Protein AF-A0A6A4C588-F1 (afdb_monomer_lite)

Structure (mmCIF, N/CA/C/O backbone):
data_AF-A0A6A4C588-F1
#
_entry.id   AF-A0A6A4C588-F1
#
loop_
_atom_site.group_PDB
_atom_site.id
_atom_site.type_symbol
_atom_site.label_atom_id
_atom_site.label_alt_id
_atom_site.label_comp_id
_atom_site.label_asym_id
_atom_site.label_entity_id
_atom_site.label_seq_id
_atom_site.pdbx_PDB_ins_code
_atom_site.Cartn_x
_atom_site.Cartn_y
_atom_site.Cartn_z
_atom_site.occupan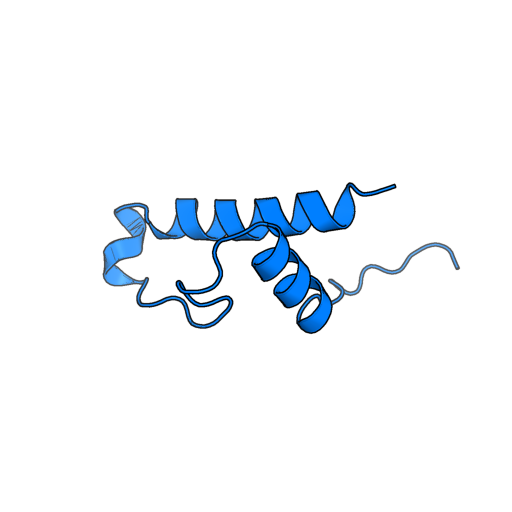cy
_atom_site.B_iso_or_equiv
_atom_site.auth_seq_id
_atom_site.auth_comp_id
_atom_site.auth_asym_id
_atom_site.auth_atom_id
_atom_site.pdbx_PDB_model_num
ATOM 1 N N . MET A 1 1 ? 20.535 0.213 -4.200 1.00 49.03 1 MET A N 1
ATOM 2 C CA . MET A 1 1 ? 19.555 0.916 -5.059 1.00 49.03 1 MET A CA 1
ATOM 3 C C . MET A 1 1 ? 18.163 0.321 -4.835 1.00 49.03 1 MET A C 1
ATOM 5 O O . MET A 1 1 ? 17.642 -0.357 -5.706 1.00 49.03 1 MET A O 1
ATOM 9 N N . THR A 1 2 ? 17.586 0.512 -3.644 1.00 59.03 2 THR A N 1
ATOM 10 C CA . THR A 1 2 ? 16.293 -0.091 -3.246 1.00 59.03 2 THR A CA 1
ATOM 11 C C . THR A 1 2 ? 15.371 0.875 -2.490 1.00 59.03 2 THR A C 1
ATOM 13 O O . THR A 1 2 ? 14.295 0.445 -2.085 1.00 59.03 2 THR A O 1
ATOM 16 N N . SER A 1 3 ? 15.745 2.156 -2.296 1.00 82.81 3 SER A N 1
ATOM 17 C CA . SER A 1 3 ? 14.983 3.049 -1.400 1.00 82.81 3 SER A CA 1
ATOM 18 C C . SER A 1 3 ? 13.554 3.266 -1.890 1.00 82.81 3 SER A C 1
ATOM 20 O O . SER A 1 3 ? 12.645 3.018 -1.123 1.00 82.81 3 SER A O 1
ATOM 22 N N . THR A 1 4 ? 13.325 3.553 -3.177 1.00 92.44 4 THR A N 1
ATOM 23 C CA . THR A 1 4 ? 11.979 3.882 -3.682 1.00 92.44 4 THR A CA 1
ATOM 24 C C . THR A 1 4 ? 10.924 2.824 -3.359 1.00 92.44 4 THR A C 1
ATOM 26 O O . THR A 1 4 ? 9.834 3.163 -2.916 1.00 92.44 4 THR A O 1
ATOM 29 N N . LEU A 1 5 ? 11.229 1.537 -3.543 1.00 95.12 5 LEU A N 1
ATOM 30 C CA . LEU A 1 5 ? 10.256 0.479 -3.261 1.00 95.12 5 LEU A CA 1
ATOM 31 C C . LEU A 1 5 ? 10.007 0.325 -1.753 1.00 95.12 5 LEU A C 1
ATOM 33 O O . LEU A 1 5 ? 8.866 0.159 -1.333 1.00 95.12 5 LEU A O 1
ATOM 37 N N . ALA A 1 6 ? 11.064 0.433 -0.943 1.00 95.69 6 ALA A N 1
ATOM 38 C CA . ALA A 1 6 ? 10.944 0.410 0.511 1.00 95.69 6 ALA A CA 1
ATOM 39 C C . ALA A 1 6 ? 10.173 1.633 1.043 1.00 95.69 6 ALA A C 1
ATOM 41 O O . ALA A 1 6 ? 9.328 1.481 1.922 1.00 95.69 6 ALA A O 1
ATOM 42 N N . ASP A 1 7 ? 10.412 2.815 0.475 1.00 97.00 7 ASP A N 1
ATOM 43 C CA . ASP A 1 7 ? 9.754 4.074 0.825 1.00 97.00 7 ASP A CA 1
ATOM 44 C C . ASP A 1 7 ? 8.256 4.004 0.496 1.00 97.00 7 ASP A C 1
ATOM 46 O O . ASP A 1 7 ? 7.421 4.300 1.348 1.00 97.00 7 ASP A O 1
ATOM 50 N N . LEU A 1 8 ? 7.896 3.508 -0.695 1.00 96.81 8 LEU A N 1
ATOM 51 C CA . LEU A 1 8 ? 6.498 3.305 -1.089 1.00 96.81 8 LEU A CA 1
ATOM 52 C C . LEU A 1 8 ? 5.794 2.260 -0.212 1.00 96.81 8 LEU A C 1
ATOM 54 O O . LEU A 1 8 ? 4.664 2.482 0.222 1.00 96.81 8 LEU A O 1
ATOM 58 N N . ARG A 1 9 ? 6.460 1.145 0.112 1.00 97.62 9 ARG A N 1
ATOM 59 C CA . ARG A 1 9 ? 5.922 0.142 1.044 1.00 97.62 9 ARG A CA 1
ATOM 60 C C . ARG A 1 9 ? 5.688 0.723 2.440 1.00 97.62 9 ARG A C 1
ATOM 62 O O . ARG A 1 9 ? 4.663 0.437 3.057 1.00 97.62 9 ARG A O 1
ATOM 69 N N . ASN A 1 10 ? 6.617 1.531 2.944 1.00 97.81 10 ASN A N 1
ATOM 70 C CA . ASN A 1 10 ? 6.447 2.221 4.222 1.00 97.81 10 ASN A CA 1
ATOM 71 C C . ASN A 1 10 ? 5.288 3.223 4.159 1.00 97.81 10 ASN A C 1
ATOM 73 O O . ASN A 1 10 ? 4.511 3.295 5.105 1.00 97.81 10 ASN A O 1
ATOM 77 N N . GLY A 1 11 ? 5.115 3.915 3.029 1.00 97.44 11 GLY A N 1
ATOM 78 C CA . GLY A 1 11 ? 3.948 4.753 2.758 1.00 97.44 11 GLY A CA 1
ATOM 79 C C . GLY A 1 11 ? 2.633 3.989 2.915 1.00 97.44 11 GLY A C 1
ATOM 80 O O . GLY A 1 11 ? 1.776 4.423 3.676 1.00 97.44 11 GLY A O 1
ATOM 81 N N . VAL A 1 12 ? 2.507 2.801 2.307 1.00 97.44 12 VAL A N 1
ATOM 82 C CA . VAL A 1 12 ? 1.316 1.936 2.461 1.00 97.44 12 VAL A CA 1
ATOM 83 C C . VAL A 1 12 ? 1.032 1.614 3.934 1.00 97.44 12 VAL A C 1
ATOM 85 O O . VAL A 1 12 ? -0.119 1.664 4.371 1.00 97.44 12 VAL A O 1
ATOM 88 N N . ARG A 1 13 ? 2.069 1.298 4.719 1.00 97.50 13 ARG A N 1
ATOM 89 C CA . ARG A 1 13 ? 1.923 1.001 6.155 1.00 97.50 13 ARG A CA 1
ATOM 90 C C . ARG A 1 13 ? 1.474 2.216 6.954 1.00 97.50 13 ARG A C 1
ATOM 92 O O . ARG A 1 13 ? 0.540 2.103 7.740 1.00 97.50 13 ARG A O 1
ATOM 99 N N . LEU A 1 14 ? 2.100 3.364 6.712 1.00 97.88 14 LEU A N 1
ATOM 100 C CA . LEU A 1 14 ? 1.757 4.619 7.377 1.00 97.88 14 LEU A CA 1
ATOM 101 C C . LEU A 1 14 ? 0.329 5.057 7.049 1.00 97.88 14 LEU A C 1
ATOM 103 O O . LEU A 1 14 ? -0.389 5.502 7.935 1.00 97.88 14 LEU A O 1
ATOM 107 N N . THR A 1 15 ? -0.121 4.881 5.805 1.00 96.25 15 THR A N 1
ATOM 108 C CA . THR A 1 15 ? -1.512 5.149 5.426 1.00 96.25 15 THR A CA 1
ATOM 109 C C . THR A 1 15 ? -2.488 4.317 6.259 1.00 96.25 15 THR A C 1
ATOM 111 O O . THR A 1 15 ? -3.454 4.867 6.778 1.00 96.25 15 THR A O 1
ATOM 114 N N . ARG A 1 16 ? -2.222 3.016 6.453 1.00 95.31 16 ARG A N 1
ATOM 115 C CA . ARG A 1 16 ? -3.055 2.157 7.313 1.00 95.31 16 ARG A CA 1
ATOM 116 C C . ARG A 1 16 ? -3.026 2.607 8.774 1.00 95.31 16 ARG A C 1
ATOM 118 O O . ARG A 1 16 ? -4.078 2.677 9.395 1.00 95.31 16 ARG A O 1
ATOM 125 N N . GLU A 1 17 ? -1.852 2.945 9.301 1.00 95.94 17 GLU A N 1
ATOM 126 C CA . GLU A 1 17 ? -1.697 3.431 10.679 1.00 95.94 17 GLU A CA 1
ATOM 127 C C . GLU A 1 17 ? -2.498 4.717 10.930 1.00 95.94 17 GLU A C 1
ATOM 129 O O . GLU A 1 17 ? -3.220 4.811 11.919 1.00 95.94 17 GLU A O 1
ATOM 134 N N . VAL A 1 18 ? -2.418 5.691 10.017 1.00 95.88 18 VAL A N 1
ATOM 135 C CA . VAL A 1 18 ? -3.159 6.959 10.124 1.00 95.88 18 VAL A CA 1
ATOM 136 C C . VAL A 1 18 ? -4.667 6.721 10.084 1.00 95.88 18 VAL A C 1
ATOM 138 O O . VAL A 1 18 ? -5.400 7.304 10.877 1.00 95.88 18 VAL A O 1
ATOM 141 N N . LEU A 1 19 ? -5.137 5.849 9.193 1.00 93.81 19 LEU A N 1
ATOM 142 C CA . LEU A 1 19 ? -6.571 5.618 8.995 1.00 93.81 19 LEU A CA 1
ATOM 143 C C . LEU A 1 19 ? -7.207 4.745 10.083 1.00 93.81 19 LEU A C 1
ATOM 145 O O . LEU A 1 19 ? -8.421 4.762 10.233 1.00 93.81 19 LEU A O 1
ATOM 149 N N . GLN A 1 20 ? -6.402 4.039 10.879 1.00 92.50 20 GLN A N 1
ATOM 150 C CA . GLN A 1 20 ? -6.854 3.311 12.072 1.00 92.50 20 GLN A CA 1
ATOM 151 C C . GLN A 1 20 ? -6.983 4.200 13.322 1.00 92.50 20 GLN A C 1
ATOM 153 O O . GLN A 1 20 ? -7.306 3.706 14.402 1.00 92.50 20 GLN A O 1
ATOM 158 N N . GLN A 1 21 ? -6.697 5.500 13.224 1.00 96.56 21 GLN A N 1
ATOM 159 C CA . GLN A 1 21 ? -6.884 6.417 14.345 1.00 96.56 21 GLN A CA 1
ATOM 160 C C . GLN A 1 21 ? -8.371 6.710 14.571 1.00 96.56 21 GLN A C 1
ATOM 162 O O . GLN A 1 21 ? -9.104 6.946 13.617 1.00 96.56 21 GLN A O 1
ATOM 167 N N . GLN A 1 22 ? -8.771 6.837 15.842 1.00 96.38 22 GLN A N 1
ATOM 168 C CA . GLN A 1 22 ? -10.162 7.078 16.268 1.00 96.38 22 GLN A CA 1
ATOM 169 C C . GLN A 1 22 ? -10.852 8.249 15.541 1.00 96.38 22 GLN A C 1
ATOM 171 O O . GLN A 1 22 ? -12.063 8.251 15.341 1.00 96.38 22 GLN A O 1
ATOM 176 N N . ALA A 1 23 ? -10.088 9.267 15.134 1.00 97.00 23 ALA A N 1
ATOM 177 C CA . ALA A 1 23 ? -10.616 10.415 14.398 1.00 97.00 23 ALA A CA 1
ATOM 178 C C . ALA A 1 23 ? -11.202 10.048 13.019 1.00 97.00 23 ALA A C 1
ATOM 180 O O . ALA A 1 23 ? -11.983 10.824 12.470 1.00 97.00 23 ALA A O 1
ATOM 181 N N . PHE A 1 24 ? -10.830 8.892 12.465 1.00 95.81 24 PHE A N 1
ATOM 182 C CA . PHE A 1 24 ? -11.276 8.408 11.162 1.00 95.81 24 PHE A CA 1
ATOM 183 C C . PHE A 1 24 ? -12.348 7.312 11.240 1.00 95.81 24 PHE A C 1
ATOM 185 O O . PHE A 1 24 ? -12.822 6.901 10.186 1.00 95.81 24 PHE A O 1
ATOM 192 N N . ASP A 1 25 ? -12.791 6.890 12.433 1.00 93.75 25 ASP A N 1
ATOM 193 C CA . ASP A 1 25 ? -13.730 5.765 12.610 1.00 93.75 25 ASP A CA 1
ATOM 194 C C . ASP A 1 25 ? -15.041 5.923 11.812 1.00 93.75 25 ASP A C 1
ATOM 196 O O . ASP A 1 25 ? -15.594 4.942 11.324 1.00 93.75 25 ASP A O 1
ATOM 200 N N . GLU A 1 26 ? -15.548 7.152 11.657 1.00 96.12 26 GLU A N 1
ATOM 201 C CA . GLU A 1 26 ? -16.773 7.429 10.882 1.00 96.12 26 GLU A CA 1
ATOM 202 C C . GLU A 1 26 ? -16.528 7.463 9.362 1.00 96.12 26 GLU A C 1
ATOM 204 O O . GLU A 1 26 ? -17.452 7.296 8.566 1.00 96.12 26 GLU A O 1
ATOM 209 N N . PHE A 1 27 ? -15.283 7.689 8.944 1.00 92.44 27 PHE A N 1
ATOM 210 C CA . PHE A 1 27 ? -14.924 7.970 7.552 1.00 92.44 27 PHE A CA 1
ATOM 211 C C . PHE A 1 27 ? -14.199 6.815 6.866 1.00 92.44 27 PHE A C 1
ATOM 213 O O . PHE A 1 27 ? -14.077 6.815 5.639 1.00 92.44 27 PHE A O 1
ATOM 220 N N . TRP A 1 28 ? -13.694 5.856 7.637 1.00 87.69 28 TRP A N 1
ATOM 221 C CA . TRP A 1 28 ? -12.899 4.749 7.137 1.00 87.69 28 TRP A CA 1
ATOM 222 C C . TRP A 1 28 ? -13.650 3.421 7.263 1.00 87.69 28 TRP A C 1
ATOM 224 O O . TRP A 1 28 ? -14.317 3.150 8.256 1.00 87.69 28 TRP A O 1
ATOM 234 N N . GLY A 1 29 ? -13.547 2.594 6.225 1.00 85.38 29 GLY A N 1
ATOM 235 C CA . GLY A 1 29 ? -14.112 1.246 6.171 1.00 85.38 29 GLY A CA 1
ATOM 236 C C . GLY A 1 29 ? -13.050 0.236 5.746 1.00 85.38 29 GLY A C 1
ATOM 237 O O . GLY A 1 29 ? -11.856 0.468 5.926 1.00 85.38 29 GLY A O 1
ATOM 238 N N . ASP A 1 30 ? -13.471 -0.874 5.149 1.00 89.69 30 ASP A N 1
ATOM 239 C CA . ASP A 1 30 ? -12.536 -1.904 4.688 1.00 89.69 30 ASP A CA 1
ATOM 240 C C . ASP A 1 30 ? -11.597 -1.373 3.591 1.00 89.69 30 ASP A C 1
ATOM 242 O O . ASP A 1 30 ? -12.008 -0.641 2.681 1.00 89.69 30 ASP A O 1
ATOM 246 N N . ALA A 1 31 ? -10.321 -1.767 3.648 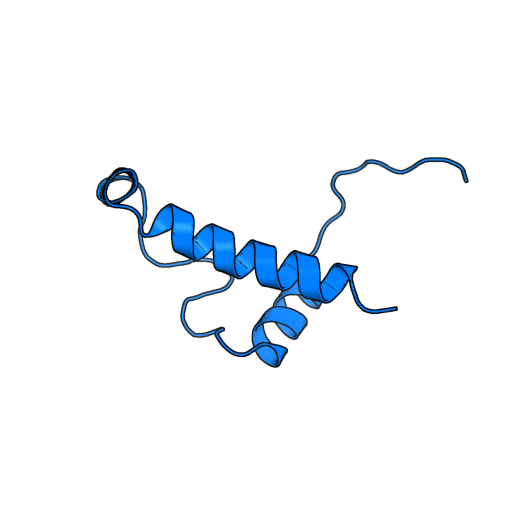1.00 91.69 31 ALA A N 1
ATOM 247 C CA . ALA A 1 31 ? -9.335 -1.321 2.674 1.00 91.69 31 ALA A CA 1
ATOM 248 C C . ALA A 1 31 ? -9.663 -1.849 1.265 1.00 91.69 31 ALA A C 1
ATOM 250 O O . ALA A 1 31 ? -9.689 -3.056 1.018 1.00 91.69 31 ALA A O 1
ATOM 251 N N . VAL A 1 32 ? -9.844 -0.934 0.308 1.00 92.88 32 VAL A N 1
ATOM 252 C CA . VAL A 1 32 ? -10.150 -1.288 -1.090 1.00 92.88 32 VAL A CA 1
ATOM 253 C C . VAL A 1 32 ? -8.897 -1.748 -1.843 1.00 92.88 32 VAL A C 1
ATOM 255 O O . VAL A 1 32 ? -8.930 -2.749 -2.556 1.00 92.88 32 VAL A O 1
ATOM 258 N N . SER A 1 33 ? -7.782 -1.021 -1.712 1.00 94.62 33 SER A N 1
ATOM 259 C CA . SER A 1 33 ? -6.518 -1.339 -2.389 1.00 94.62 33 SER A CA 1
ATOM 260 C C . SER A 1 33 ? -5.333 -0.623 -1.718 1.00 94.62 33 SER A C 1
ATOM 262 O O . SER A 1 33 ? -5.400 0.596 -1.560 1.00 94.62 33 SER A O 1
ATOM 264 N N . PRO A 1 34 ? -4.250 -1.328 -1.343 1.00 96.88 34 PRO A N 1
ATOM 265 C CA . PRO A 1 34 ? -4.178 -2.782 -1.220 1.00 96.88 34 PRO A CA 1
ATOM 266 C C . PRO A 1 34 ? -5.116 -3.266 -0.107 1.00 96.88 34 PRO A C 1
ATOM 268 O O . PRO A 1 34 ? -5.138 -2.684 0.979 1.00 96.88 34 PRO A O 1
ATOM 271 N N . SER A 1 35 ? -5.860 -4.345 -0.366 1.00 95.12 35 SER A N 1
ATOM 272 C CA . SER A 1 35 ? -6.770 -4.927 0.626 1.00 95.12 35 SER A CA 1
ATOM 273 C C . SER A 1 35 ? -6.025 -5.444 1.859 1.00 95.12 35 SER A C 1
ATOM 275 O O . SER A 1 35 ? -4.807 -5.656 1.833 1.00 95.12 35 SER A O 1
ATOM 277 N N . ASP A 1 36 ? -6.763 -5.708 2.935 1.00 92.50 36 ASP A N 1
ATOM 278 C CA . ASP A 1 36 ? -6.198 -6.179 4.207 1.00 92.50 36 ASP A CA 1
ATOM 279 C C . ASP A 1 36 ? -5.577 -7.585 4.138 1.00 92.50 36 ASP A C 1
ATOM 281 O O . ASP A 1 36 ? -4.913 -8.015 5.077 1.00 92.50 36 ASP A O 1
ATOM 285 N N . LEU A 1 37 ? -5.717 -8.296 3.016 1.00 96.00 37 LEU A N 1
ATOM 286 C CA . LEU A 1 37 ? -5.030 -9.570 2.778 1.00 96.00 37 LEU A CA 1
ATOM 287 C C . LEU A 1 37 ? -3.571 -9.391 2.323 1.00 96.00 37 LEU A C 1
ATOM 289 O O . LEU A 1 37 ? -2.784 -10.324 2.422 1.00 96.00 37 LEU A O 1
ATOM 293 N N . VAL A 1 38 ? -3.196 -8.204 1.841 1.00 97.94 38 VAL A N 1
ATOM 294 C CA . VAL A 1 38 ? -1.834 -7.880 1.388 1.00 97.94 38 VAL A CA 1
ATOM 295 C C . VAL A 1 38 ? -1.040 -7.339 2.580 1.00 97.94 38 VAL A C 1
ATOM 297 O O . VAL A 1 38 ? -1.266 -6.198 3.000 1.00 97.94 38 VAL A O 1
ATOM 300 N N . GLN A 1 39 ?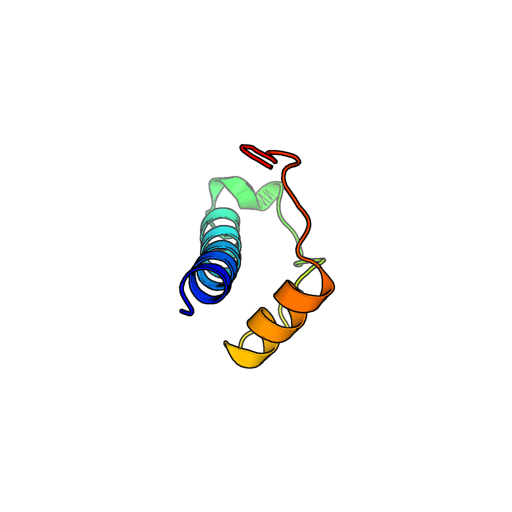 -0.123 -8.135 3.143 1.00 96.38 39 GLN A N 1
ATOM 301 C CA . GLN A 1 39 ? 0.532 -7.810 4.424 1.00 96.38 39 GLN A CA 1
ATOM 302 C C . GLN A 1 39 ? 2.060 -7.911 4.393 1.00 96.38 39 GLN A C 1
ATOM 304 O O . GLN A 1 39 ? 2.756 -7.065 4.968 1.00 96.38 39 GLN A O 1
ATOM 309 N N . SER A 1 40 ? 2.604 -8.934 3.735 1.00 98.38 40 SER A N 1
ATOM 310 C 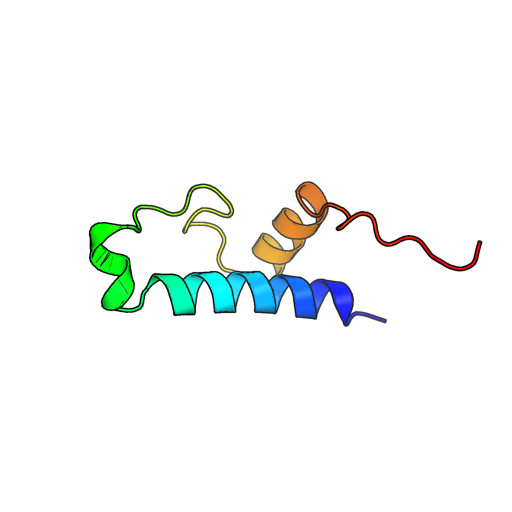CA . SER A 1 40 ? 4.050 -9.142 3.680 1.00 98.38 40 SER A CA 1
ATOM 311 C C . SER A 1 40 ? 4.744 -8.100 2.802 1.00 98.38 40 SER A C 1
ATOM 313 O O . SER A 1 40 ? 4.150 -7.528 1.886 1.00 98.38 40 SER A O 1
ATOM 315 N N . ASP A 1 41 ? 6.042 -7.884 3.042 1.00 98.06 41 ASP A N 1
ATOM 316 C CA . ASP A 1 41 ? 6.861 -7.002 2.202 1.00 98.06 41 ASP A CA 1
ATOM 317 C C . ASP A 1 41 ? 6.762 -7.380 0.720 1.00 98.06 41 ASP A C 1
ATOM 319 O O . ASP A 1 41 ? 6.594 -6.507 -0.123 1.00 98.06 41 ASP A O 1
ATOM 323 N N . ALA A 1 42 ? 6.812 -8.678 0.407 1.00 98.12 42 ALA A N 1
ATOM 324 C CA . ALA A 1 42 ? 6.755 -9.166 -0.966 1.00 98.12 42 ALA A CA 1
ATOM 325 C C . ALA A 1 42 ? 5.397 -8.900 -1.634 1.00 98.12 42 ALA A C 1
ATOM 327 O O . ALA A 1 42 ? 5.357 -8.546 -2.812 1.00 98.12 42 ALA A O 1
ATOM 328 N N . GLU A 1 43 ? 4.293 -9.044 -0.898 1.00 98.62 43 GLU A N 1
ATOM 329 C CA . GLU A 1 43 ? 2.947 -8.774 -1.413 1.00 98.62 43 GLU A CA 1
ATOM 330 C C . GLU A 1 43 ? 2.728 -7.278 -1.641 1.00 98.62 43 GLU A C 1
ATOM 332 O O . GLU A 1 43 ? 2.229 -6.888 -2.698 1.00 98.62 43 GLU A O 1
ATOM 337 N N . ILE A 1 44 ? 3.153 -6.430 -0.697 1.00 98.44 44 ILE A N 1
ATOM 338 C CA . ILE A 1 44 ? 3.062 -4.975 -0.860 1.00 98.44 44 ILE A CA 1
ATOM 339 C C . ILE A 1 44 ? 3.957 -4.526 -2.018 1.00 98.44 44 ILE A C 1
ATOM 341 O O . ILE A 1 44 ? 3.520 -3.756 -2.865 1.00 98.44 44 ILE A O 1
ATOM 345 N N . ASP A 1 45 ? 5.173 -5.057 -2.128 1.00 98.00 45 ASP A N 1
ATOM 346 C CA . ASP A 1 45 ? 6.084 -4.750 -3.230 1.00 98.00 45 ASP A CA 1
ATOM 347 C C . ASP A 1 45 ? 5.527 -5.187 -4.593 1.00 98.00 45 ASP A C 1
ATOM 349 O O . ASP A 1 45 ? 5.762 -4.524 -5.608 1.00 98.00 45 ASP A O 1
ATOM 353 N N . ALA A 1 46 ? 4.822 -6.319 -4.651 1.00 98.12 46 ALA A N 1
ATOM 354 C CA . ALA A 1 46 ? 4.145 -6.773 -5.861 1.00 98.12 46 ALA A CA 1
ATOM 355 C C . ALA A 1 46 ? 2.979 -5.842 -6.219 1.00 98.12 46 ALA A C 1
ATOM 357 O O . ALA A 1 46 ? 2.841 -5.456 -7.381 1.00 98.12 46 ALA A O 1
ATOM 358 N N . TRP A 1 47 ? 2.193 -5.425 -5.224 1.00 98.19 47 TRP A N 1
ATOM 359 C CA . TRP A 1 47 ? 1.108 -4.466 -5.401 1.00 98.19 47 TRP A CA 1
ATOM 360 C C . TRP A 1 47 ? 1.622 -3.103 -5.882 1.00 98.19 47 TRP A C 1
ATOM 362 O O . TRP A 1 47 ? 1.123 -2.594 -6.885 1.00 98.19 47 TRP A O 1
ATOM 372 N N . VAL A 1 48 ? 2.668 -2.555 -5.252 1.00 97.56 48 VAL A N 1
ATOM 373 C CA . VAL A 1 48 ? 3.286 -1.274 -5.634 1.00 97.56 48 VAL A CA 1
ATOM 374 C C . VAL A 1 48 ? 3.740 -1.314 -7.091 1.00 97.56 48 VAL A C 1
ATOM 376 O O . VAL A 1 48 ? 3.452 -0.392 -7.843 1.00 97.56 48 VAL A O 1
ATOM 379 N N . ARG A 1 49 ? 4.386 -2.396 -7.542 1.00 96.62 49 ARG 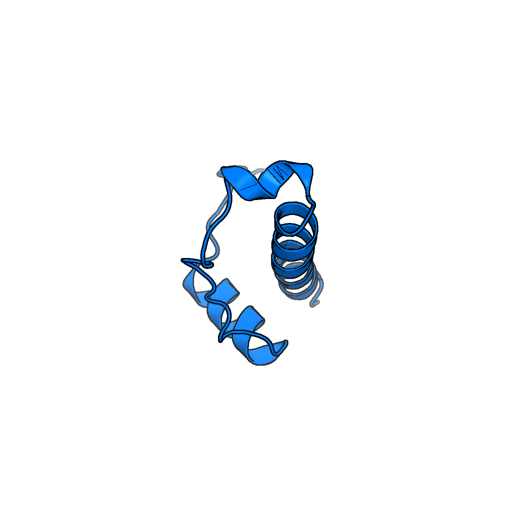A N 1
ATOM 380 C CA . ARG A 1 49 ? 4.812 -2.516 -8.949 1.00 96.62 49 ARG A CA 1
ATOM 381 C C . ARG A 1 49 ? 3.655 -2.502 -9.949 1.00 96.62 49 ARG A C 1
ATOM 383 O O . ARG A 1 49 ? 3.860 -2.086 -11.082 1.00 96.62 49 ARG A O 1
ATOM 390 N N . GLN A 1 50 ? 2.480 -2.983 -9.552 1.00 97.81 50 GLN A N 1
ATOM 391 C CA . GLN A 1 50 ? 1.297 -3.025 -10.413 1.00 97.81 50 GLN A CA 1
ATOM 392 C C . GLN A 1 50 ? 0.506 -1.710 -10.405 1.00 97.81 50 GLN A C 1
ATOM 394 O O . GLN A 1 50 ? -0.180 -1.424 -11.380 1.00 97.81 50 GLN A O 1
ATOM 399 N N . HIS A 1 51 ? 0.595 -0.925 -9.325 1.00 96.88 51 HIS A N 1
ATOM 400 C CA . HIS A 1 51 ? -0.301 0.213 -9.083 1.00 96.88 51 HIS A CA 1
ATOM 401 C C . HIS A 1 51 ? 0.404 1.569 -8.967 1.00 96.88 51 HIS A C 1
ATOM 403 O O . HIS A 1 51 ? -0.272 2.595 -8.999 1.00 96.88 51 HIS A O 1
ATOM 409 N N . ALA A 1 52 ? 1.732 1.612 -8.820 1.00 95.31 52 ALA A N 1
ATOM 410 C CA . ALA A 1 52 ? 2.458 2.871 -8.696 1.00 95.31 52 ALA A CA 1
ATOM 411 C C . ALA A 1 52 ? 2.293 3.727 -9.960 1.00 95.31 52 ALA A C 1
ATOM 413 O O . ALA A 1 52 ? 2.600 3.297 -11.073 1.00 95.31 52 ALA A O 1
ATOM 414 N N . GLY A 1 53 ? 1.826 4.958 -9.757 1.00 93.31 53 GLY A N 1
ATOM 415 C CA . GLY A 1 53 ? 1.766 6.006 -10.767 1.00 93.31 53 GLY A CA 1
ATOM 416 C C . GLY A 1 53 ? 2.858 7.051 -10.559 1.00 93.31 53 GLY A C 1
ATOM 417 O O . GLY A 1 53 ? 3.602 7.023 -9.580 1.00 93.31 53 GLY A O 1
ATOM 418 N N . THR A 1 54 ? 2.948 7.988 -11.497 1.00 94.94 54 THR A N 1
ATOM 419 C CA . THR A 1 54 ? 3.740 9.204 -11.313 1.00 94.94 54 THR A CA 1
ATOM 420 C C . THR A 1 54 ? 2.866 10.307 -10.726 1.00 94.94 54 THR A C 1
ATOM 422 O O . THR A 1 54 ? 1.705 10.439 -11.105 1.00 94.94 54 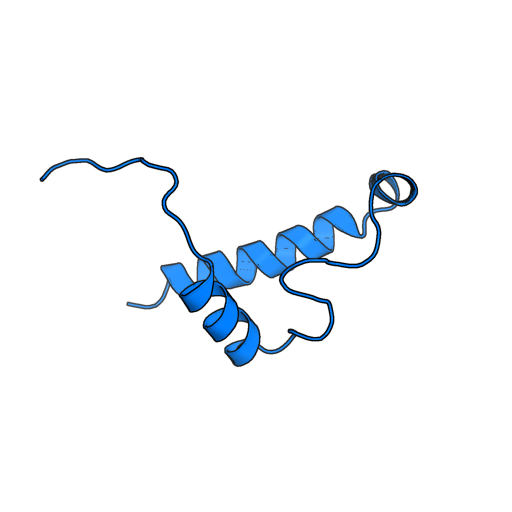THR A O 1
ATOM 425 N N . ASP A 1 55 ? 3.462 11.157 -9.894 1.00 94.06 55 ASP A N 1
ATOM 426 C CA . ASP A 1 55 ? 2.861 12.431 -9.481 1.00 94.06 55 ASP A CA 1
ATOM 427 C C . ASP A 1 55 ? 2.986 13.514 -10.571 1.00 94.06 55 ASP A C 1
ATOM 429 O O . ASP A 1 55 ? 2.669 14.675 -10.341 1.00 94.06 55 ASP A O 1
ATOM 433 N N . TYR A 1 56 ? 3.458 13.146 -11.768 1.00 95.56 56 TYR A N 1
ATOM 434 C CA . TYR A 1 56 ? 3.641 14.030 -12.921 1.00 95.56 56 TYR A CA 1
ATOM 435 C C . TYR A 1 56 ? 4.649 15.166 -12.682 1.00 95.56 56 TYR A C 1
ATOM 437 O O . TYR A 1 56 ? 4.486 16.273 -13.191 1.00 95.56 56 TYR A O 1
ATOM 445 N N . HIS A 1 57 ? 5.747 14.866 -11.979 1.00 96.44 57 HIS A N 1
ATOM 446 C CA . HIS A 1 57 ? 6.859 15.796 -11.728 1.00 96.44 57 HIS A CA 1
ATOM 447 C C . HIS A 1 57 ? 8.163 15.464 -12.503 1.00 96.44 57 HIS A C 1
ATOM 449 O O . HIS A 1 57 ? 9.225 15.373 -11.882 1.00 96.44 57 HIS A O 1
ATOM 455 N N . PRO A 1 58 ? 8.155 15.242 -13.836 1.00 94.81 58 PRO A N 1
ATOM 456 C CA . PRO A 1 58 ? 9.397 15.038 -14.581 1.00 94.81 58 PRO A CA 1
ATOM 457 C C . PRO A 1 58 ? 10.231 16.331 -14.631 1.00 94.81 58 PRO A C 1
ATOM 459 O O . PRO A 1 58 ? 9.693 17.427 -14.779 1.00 94.81 58 PRO A O 1
ATOM 462 N N . SER A 1 59 ? 11.555 16.204 -14.540 1.00 96.00 59 SER A N 1
ATOM 463 C CA . SER A 1 59 ? 12.507 17.319 -14.632 1.00 96.00 59 SER A CA 1
ATOM 464 C C . SER A 1 59 ? 13.826 16.850 -15.257 1.00 96.00 59 SER A C 1
ATOM 466 O O . SER A 1 59 ? 14.184 15.686 -15.098 1.00 96.00 59 SER A O 1
ATOM 468 N N . SER A 1 60 ? 14.539 17.759 -15.936 1.00 89.00 60 SER A N 1
ATOM 469 C CA . SER A 1 60 ? 15.890 17.567 -16.504 1.00 89.00 60 SER A CA 1
ATOM 470 C C . SER A 1 60 ? 16.063 16.346 -17.425 1.00 89.00 60 SER A C 1
ATOM 472 O O . SER A 1 60 ? 16.676 15.361 -17.025 1.00 89.00 60 SER A O 1
ATOM 474 N N . THR A 1 61 ? 15.550 16.433 -18.660 1.00 79.56 61 THR A N 1
ATOM 475 C CA . THR A 1 61 ? 15.670 15.381 -19.697 1.00 79.56 61 THR A CA 1
ATOM 476 C C . THR A 1 61 ? 17.097 14.921 -19.954 1.00 79.56 61 THR A C 1
ATOM 478 O O . THR A 1 61 ? 17.956 15.818 -20.132 1.00 79.56 61 THR A O 1
#

Organism: NCBI:txid53985

Foldseek 3Di:
DCVVLVVVLVVVVVVVVVCPDPVNPVPDDADPPPGPVQDDSVSSSVSCVVDPDDPPDDDDD

pLDDT: mean 93.64, std 8.22, range [49.03, 98.62]

Radius of gyration: 13.86 Å; chains: 1; bounding box: 36×27×36 Å

Sequence (61 aa):
MTSTLADLRNGVRLTREVLQQQAFDEFWGDAVSPSDLVQSDAEIDAWVRQHAGTDYHPSST

Secondary structure (DSSP, 8-state):
--HHHHHHHHHHHHHHHHHTSGGGTTT--S--SS-TT--SHHHHHHHHHHH----S-----